Protein 8P2A (pdb70)

Sequence (89 aa):
MAQTVTGDVAQTQYGPVQVRITVAGGKITKAEAVQAPKGGRSDQITSASVPRLNQAAVAAGSAEIDAVSGATYTSAGYKKSLQSALDKA

Structure (mmCIF, N/CA/C/O backbone):
data_8P2A
#
_entry.id   8P2A
#
_cell.length_a   25.954
_cell.length_b   25.954
_cell.length_c   364.838
_cell.angle_alpha   90.00
_cell.angle_beta   90.00
_cell.angle_gamma   120.00
#
_symmetry.space_group_name_H-M   'P 65 2 2'
#
loop_
_entity.id
_entity.type
_entity.pdbx_description
1 polymer 'FMN-binding domain-containing protein'
2 non-polymer 'FLAVIN MONONUCLEOTIDE'
3 wat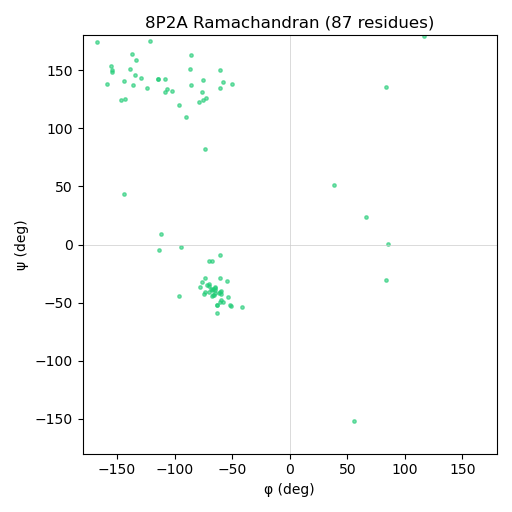er water
#
loop_
_atom_site.group_PDB
_atom_site.id
_atom_site.type_symbol
_atom_site.label_atom_id
_atom_site.label_alt_id
_atom_site.label_comp_id
_atom_site.label_asym_id
_atom_site.label_entity_id
_atom_site.label_seq_id
_atom_site.pdbx_PDB_ins_code
_atom_site.Cartn_x
_atom_site.Cartn_y
_atom_site.Cartn_z
_atom_site.occupancy
_atom_site.B_iso_or_equiv
_atom_site.auth_seq_id
_atom_site.auth_comp_id
_atom_site.auth_asym_id
_atom_site.auth_atom_id
_atom_site.pdbx_PDB_model_num
ATOM 1 N N . MET A 1 1 ? 15.253 -4.781 -6.989 1.00 52.17 1 MET A N 1
ATOM 2 C CA . MET A 1 1 ? 16.003 -5.538 -5.963 1.00 49.70 1 MET A CA 1
ATOM 3 C C . MET A 1 1 ? 14.979 -6.174 -5.029 1.00 45.84 1 MET A C 1
ATOM 4 O O . MET A 1 1 ? 14.060 -5.496 -4.569 1.00 45.50 1 MET A O 1
ATOM 9 N N . ALA A 1 2 ? 15.086 -7.497 -4.840 1.00 43.19 2 ALA A N 1
ATOM 10 C CA . ALA A 1 2 ? 14.302 -8.230 -3.860 1.00 41.01 2 ALA A CA 1
ATOM 11 C C . ALA A 1 2 ? 15.230 -8.781 -2.783 1.00 41.63 2 ALA A C 1
ATOM 12 O O . ALA A 1 2 ? 16.329 -9.239 -3.086 1.00 41.80 2 ALA A O 1
ATOM 14 N N . GLN A 1 3 ? 14.767 -8.773 -1.527 1.00 39.44 3 GLN A N 1
ATOM 15 C CA . GLN A 1 3 ? 15.607 -9.297 -0.464 1.00 40.76 3 GLN A CA 1
ATOM 16 C C . GLN A 1 3 ? 14.727 -9.787 0.690 1.00 39.42 3 GLN A C 1
ATOM 17 O O . GLN A 1 3 ? 13.660 -9.227 0.924 1.00 36.43 3 GLN A O 1
ATOM 23 N N . THR A 1 4 ? 15.201 -10.822 1.399 1.00 40.67 4 THR A N 1
ATOM 24 C CA . THR A 1 4 ? 14.558 -11.334 2.592 1.00 40.74 4 THR A CA 1
ATOM 25 C C . THR A 1 4 ? 15.410 -10.896 3.778 1.00 40.91 4 THR A C 1
ATOM 26 O O . THR A 1 4 ? 16.631 -11.013 3.716 1.00 40.42 4 THR A O 1
ATOM 30 N N . VAL A 1 5 ? 14.750 -10.377 4.835 1.00 41.18 5 VAL A N 1
ATOM 31 C CA . VAL A 1 5 ? 15.419 -9.862 6.020 1.00 42.09 5 VAL A CA 1
ATOM 32 C C . VAL A 1 5 ? 14.647 -10.374 7.233 1.00 39.51 5 VAL A C 1
ATOM 33 O O . VAL A 1 5 ? 13.421 -10.343 7.228 1.00 34.73 5 VAL A O 1
ATOM 37 N N . THR A 1 6 ? 15.401 -10.810 8.257 1.00 41.74 6 THR A N 1
ATOM 38 C CA . THR A 1 6 ? 14.851 -11.369 9.481 1.00 42.42 6 THR A CA 1
ATOM 39 C C . THR A 1 6 ? 15.084 -10.345 10.571 1.00 42.69 6 THR A C 1
ATOM 40 O O . THR A 1 6 ? 16.203 -9.864 10.691 1.00 44.83 6 THR A O 1
ATOM 44 N N . GLY A 1 7 ? 14.028 -10.044 11.343 1.00 40.03 7 GLY A N 1
ATOM 45 C CA . GLY A 1 7 ? 14.095 -9.014 12.355 1.00 41.65 7 GLY A CA 1
ATOM 46 C C . GLY A 1 7 ? 14.636 -9.598 13.651 1.00 41.00 7 GLY A C 1
ATOM 47 O O . GLY A 1 7 ? 14.696 -10.813 13.814 1.00 40.72 7 GLY A O 1
ATOM 48 N N . ASP A 1 8 ? 15.077 -8.726 14.540 1.00 44.41 8 ASP A N 1
ATOM 49 C CA . ASP A 1 8 ? 15.495 -9.161 15.870 1.00 47.88 8 ASP A CA 1
ATOM 50 C C . ASP A 1 8 ? 14.348 -9.834 16.619 1.00 45.38 8 ASP A C 1
ATOM 51 O O . ASP A 1 8 ? 13.190 -9.496 16.412 1.00 43.01 8 ASP A O 1
ATOM 56 N N . VAL A 1 9 ? 14.702 -10.781 17.498 1.00 48.02 9 VAL A N 1
ATOM 57 C CA . VAL A 1 9 ? 13.741 -11.487 18.335 1.00 47.33 9 VAL A CA 1
ATOM 58 C C . VAL A 1 9 ? 13.260 -10.526 19.417 1.00 46.50 9 VAL A C 1
ATOM 59 O O . VAL A 1 9 ? 14.087 -9.984 20.127 1.00 50.01 9 VAL A O 1
ATOM 63 N N . ALA A 1 10 ? 11.932 -10.341 19.540 1.00 44.38 10 ALA A N 1
ATOM 64 C CA . ALA A 1 10 ? 11.334 -9.530 20.587 1.00 43.54 10 ALA A CA 1
ATOM 65 C C . ALA A 1 10 ? 10.894 -10.423 21.749 1.00 42.42 10 ALA A C 1
ATOM 66 O O . ALA A 1 10 ? 10.067 -11.307 21.548 1.00 42.80 10 ALA A O 1
ATOM 68 N N . GLN A 1 11 ? 11.433 -10.210 22.964 1.00 46.10 11 GLN A N 1
ATOM 69 C CA . GLN A 1 11 ? 10.946 -10.957 24.123 1.00 48.15 11 GLN A CA 1
ATOM 70 C C . GLN A 1 11 ? 9.605 -10.360 24.544 1.00 46.14 11 GLN A C 1
ATOM 71 O O . GLN A 1 11 ? 9.467 -9.146 24.619 1.00 50.99 11 GLN A O 1
ATOM 77 N N . THR A 1 12 ? 8.604 -11.208 24.753 1.00 41.91 12 THR A N 1
ATOM 78 C CA . THR A 1 12 ? 7.338 -10.727 25.264 1.00 40.04 12 THR A CA 1
ATOM 79 C C . THR A 1 12 ? 7.088 -11.473 26.567 1.00 40.04 12 THR A C 1
ATOM 80 O O . THR A 1 12 ? 7.820 -12.383 26.869 1.00 40.28 12 THR A O 1
ATOM 84 N N . GLN A 1 13 ? 6.020 -11.127 27.284 1.00 39.94 13 GLN A N 1
ATOM 85 C CA . GLN A 1 13 ? 5.681 -11.836 28.510 1.00 41.98 13 GLN A CA 1
ATOM 86 C C . GLN A 1 13 ? 5.189 -13.251 28.215 1.00 41.10 13 GLN A C 1
ATOM 87 O O . GLN A 1 13 ? 5.055 -14.039 29.141 1.00 39.25 13 GLN A O 1
ATOM 93 N N . TYR A 1 14 ? 4.860 -13.553 26.940 1.00 37.79 14 TYR A N 1
ATOM 94 C CA . TYR A 1 14 ? 4.351 -14.866 26.570 1.00 38.30 14 TYR A CA 1
ATOM 95 C C . TYR A 1 14 ? 5.350 -15.618 25.709 1.00 38.90 14 TYR A C 1
ATOM 96 O O . TYR A 1 14 ? 5.036 -16.689 25.221 1.00 40.54 14 TYR A O 1
ATOM 105 N N . GLY A 1 15 ? 6.568 -15.085 25.578 1.00 40.48 15 GLY A N 1
ATOM 106 C CA . GLY A 1 15 ? 7.609 -15.754 24.826 1.00 41.30 15 GLY A CA 1
ATOM 107 C C . GLY A 1 15 ? 8.033 -14.945 23.613 1.00 40.66 15 GLY A C 1
ATOM 108 O O . GLY A 1 15 ? 7.497 -13.856 23.353 1.00 39.18 15 GLY A O 1
ATOM 109 N N . PRO A 1 16 ? 9.007 -15.484 22.854 1.00 41.57 16 PRO A N 1
ATOM 110 C CA . PRO A 1 16 ? 9.667 -14.755 21.774 1.00 42.13 16 PRO A CA 1
ATOM 111 C C . PRO A 1 16 ? 8.796 -14.634 20.543 1.00 40.57 16 PRO A C 1
ATOM 112 O O . PRO A 1 16 ? 8.089 -15.592 20.210 1.00 44.70 16 PRO A O 1
ATOM 116 N N . VAL A 1 17 ? 8.872 -13.459 19.895 1.00 40.42 17 VAL A N 1
ATOM 117 C CA . VAL A 1 17 ? 8.313 -13.238 18.564 1.00 36.29 17 VAL A CA 1
ATOM 118 C C . VAL A 1 17 ? 9.418 -12.739 17.625 1.00 36.40 17 VAL A C 1
ATOM 119 O O . VAL A 1 17 ? 10.149 -11.809 17.953 1.00 37.62 17 VAL A O 1
ATOM 123 N N . GLN A 1 18 ? 9.485 -13.312 16.411 1.00 34.00 18 GLN A N 1
ATOM 124 C CA . GLN A 1 18 ? 10.503 -12.939 15.458 1.00 34.67 18 GLN A CA 1
ATOM 125 C C . GLN A 1 18 ? 9.932 -13.027 14.040 1.00 34.42 18 GLN A C 1
ATOM 126 O O . GLN A 1 18 ? 9.444 -14.090 13.642 1.00 32.40 18 GLN A O 1
ATOM 132 N N . VAL A 1 19 ? 10.037 -11.899 13.330 1.00 33.00 19 VAL A N 1
ATOM 133 C CA . VAL A 1 19 ? 9.376 -11.711 12.048 1.00 33.08 19 VAL A CA 1
ATOM 134 C C . VAL A 1 19 ? 10.437 -11.731 10.941 1.00 33.89 19 VAL A C 1
ATOM 135 O O . VAL A 1 19 ? 11.540 -11.204 11.117 1.00 32.48 19 VAL A O 1
ATOM 139 N N . ARG A 1 20 ? 10.058 -12.337 9.810 1.00 34.76 20 ARG A N 1
ATOM 140 C CA . ARG A 1 20 ? 10.848 -12.297 8.595 1.00 36.43 20 ARG A CA 1
ATOM 141 C C . ARG A 1 20 ? 9.962 -11.873 7.425 1.00 35.10 20 ARG A C 1
ATOM 142 O O . ARG A 1 20 ? 8.791 -12.246 7.377 1.00 34.37 20 ARG A O 1
ATOM 150 N N . ILE A 1 21 ? 10.549 -11.082 6.521 1.00 35.92 21 ILE A N 1
ATOM 151 C CA . ILE A 1 21 ? 9.855 -10.470 5.406 1.00 35.68 21 ILE A CA 1
ATOM 152 C C . ILE A 1 21 ? 10.709 -10.535 4.153 1.00 35.09 21 ILE A C 1
ATOM 153 O O . ILE A 1 21 ? 11.937 -10.502 4.211 1.00 35.05 21 ILE A O 1
ATOM 158 N N . THR A 1 22 ? 10.023 -10.574 3.017 1.00 35.02 22 THR A N 1
ATOM 159 C CA . THR A 1 22 ? 10.643 -10.217 1.754 1.00 35.50 22 THR A CA 1
ATOM 160 C C . THR A 1 22 ? 10.179 -8.814 1.384 1.00 36.33 22 THR A C 1
ATOM 161 O O . THR A 1 22 ? 9.005 -8.475 1.514 1.00 36.21 22 THR A O 1
ATOM 165 N N . VAL A 1 23 ? 11.129 -7.960 1.008 1.00 38.62 23 VAL A N 1
ATOM 166 C CA . VAL A 1 23 ? 10.816 -6.671 0.421 1.00 41.61 23 VAL A CA 1
ATOM 167 C C . VAL A 1 23 ? 11.316 -6.703 -1.011 1.00 42.45 23 VAL A C 1
ATOM 168 O O . VAL A 1 23 ? 12.353 -7.269 -1.292 1.00 45.22 23 VAL A O 1
ATOM 172 N N . ALA A 1 24 ? 10.556 -6.096 -1.899 1.00 44.57 24 ALA A N 1
ATOM 173 C CA . ALA A 1 24 ? 10.863 -6.111 -3.316 1.00 48.51 24 ALA A CA 1
ATOM 174 C C . ALA A 1 24 ? 10.480 -4.738 -3.865 1.00 52.44 24 ALA A C 1
ATOM 175 O O . ALA A 1 24 ? 9.368 -4.270 -3.631 1.00 54.15 24 ALA A O 1
ATOM 177 N N . GLY A 1 25 ? 11.442 -4.070 -4.516 1.00 56.38 25 GLY A N 1
ATOM 178 C CA . GLY A 1 25 ? 11.357 -2.640 -4.742 1.00 60.28 25 GLY A CA 1
ATOM 179 C C . GLY A 1 25 ? 10.765 -1.962 -3.521 1.00 61.82 25 GLY A C 1
ATOM 180 O O . GLY A 1 25 ? 9.747 -1.297 -3.605 1.00 67.20 25 GLY A O 1
ATOM 181 N N . GLY A 1 26 ? 11.327 -2.263 -2.354 1.00 63.20 26 GLY A N 1
ATOM 182 C CA . GLY A 1 26 ? 10.949 -1.564 -1.149 1.00 62.83 26 GLY A CA 1
ATOM 183 C C . GLY A 1 26 ? 9.693 -2.093 -0.462 1.00 63.13 26 GLY A C 1
ATOM 184 O O . GLY A 1 26 ? 9.620 -1.939 0.754 1.00 65.78 26 GLY A O 1
ATOM 185 N N . LYS A 1 27 ? 8.696 -2.652 -1.183 1.00 60.37 27 LYS A N 1
ATOM 186 C CA . LYS A 1 27 ? 7.408 -2.991 -0.568 1.00 58.31 27 LYS A CA 1
ATOM 187 C C . LYS A 1 27 ? 7.430 -4.390 0.073 1.00 52.29 27 LYS A C 1
ATOM 188 O O . LYS A 1 27 ? 8.099 -5.297 -0.399 1.00 49.56 27 LYS A O 1
ATOM 194 N N . ILE A 1 28 ? 6.638 -4.632 1.118 1.00 48.91 28 ILE A N 1
ATOM 195 C CA . ILE A 1 28 ? 6.639 -5.970 1.701 1.00 46.52 28 ILE A CA 1
ATOM 196 C C . ILE A 1 28 ? 5.785 -6.910 0.848 1.00 45.99 28 ILE A C 1
ATOM 197 O O . ILE A 1 28 ? 4.609 -6.659 0.655 1.00 48.50 28 ILE A O 1
ATOM 202 N N . THR A 1 29 ? 6.397 -8.003 0.364 1.00 44.22 29 THR A N 1
ATOM 203 C CA . THR A 1 29 ? 5.744 -9.009 -0.467 1.00 43.08 29 THR A CA 1
ATOM 204 C C . THR A 1 29 ? 5.652 -10.350 0.261 1.00 41.31 29 THR A C 1
ATOM 205 O O . THR A 1 29 ? 5.091 -11.299 -0.267 1.00 41.76 29 THR A O 1
ATOM 209 N N . LYS A 1 30 ? 6.228 -10.482 1.468 1.00 38.23 30 LYS A N 1
ATOM 210 C CA . LYS A 1 30 ? 6.073 -11.722 2.212 1.00 37.14 30 LYS A CA 1
ATOM 211 C C . LYS A 1 30 ? 6.344 -11.464 3.700 1.00 35.74 30 LYS A C 1
ATOM 212 O O . LYS A 1 30 ? 7.235 -10.705 4.021 1.00 34.22 30 LYS A O 1
ATOM 218 N N . ALA A 1 31 ? 5.519 -12.049 4.567 1.00 35.36 31 ALA A N 1
ATOM 219 C CA . ALA A 1 31 ? 5.677 -11.869 6.002 1.00 35.31 31 ALA A CA 1
ATOM 220 C C . ALA A 1 31 ? 5.331 -13.159 6.725 1.00 35.95 31 ALA A C 1
ATOM 221 O O . ALA A 1 31 ? 4.394 -13.850 6.373 1.00 34.41 31 ALA A O 1
ATOM 223 N N . GLU A 1 32 ? 6.119 -13.464 7.758 1.00 36.18 32 GLU A N 1
ATOM 224 C CA . GLU A 1 32 ? 5.919 -14.657 8.549 1.00 37.42 32 GLU A CA 1
ATOM 225 C C . GLU A 1 32 ? 6.531 -14.373 9.909 1.00 36.33 32 GLU A C 1
ATOM 226 O O . GLU A 1 32 ? 7.397 -13.512 10.018 1.00 35.13 32 GLU A O 1
ATOM 232 N N . ALA A 1 33 ? 6.010 -15.063 10.919 1.00 38.67 33 ALA A N 1
ATOM 233 C CA . ALA A 1 33 ? 6.646 -15.162 12.221 1.00 40.07 33 ALA A CA 1
ATOM 234 C C . ALA A 1 33 ? 7.563 -16.384 12.197 1.00 43.77 33 ALA A C 1
ATOM 235 O O . ALA A 1 33 ? 7.116 -17.526 12.127 1.00 48.27 33 ALA A O 1
ATOM 237 N N . VAL A 1 34 ? 8.868 -16.123 12.208 1.00 45.16 34 VAL A N 1
ATOM 238 C CA . VAL A 1 34 ? 9.884 -17.138 12.439 1.00 49.04 34 VAL A CA 1
ATOM 239 C C . VAL A 1 34 ? 9.760 -17.701 13.872 1.00 50.20 34 VAL A C 1
ATOM 240 O O . VAL A 1 34 ? 10.001 -18.894 14.067 1.00 52.50 34 VAL A O 1
ATOM 244 N N . GLN A 1 35 ? 9.407 -16.853 14.864 1.00 45.00 35 GLN A N 1
ATOM 245 C CA . GLN A 1 35 ? 9.127 -17.293 16.236 1.00 46.33 35 GLN A CA 1
ATOM 246 C C . GLN A 1 35 ? 7.847 -16.634 16.751 1.00 43.98 35 GLN A C 1
ATOM 247 O O . GLN A 1 35 ? 7.590 -15.472 16.409 1.00 38.10 35 GLN A O 1
ATOM 253 N N . ALA A 1 36 ? 7.078 -17.382 17.584 1.00 45.46 36 ALA A N 1
ATOM 254 C CA . ALA A 1 36 ? 5.830 -16.906 18.182 1.00 43.73 36 ALA A CA 1
ATOM 255 C C . ALA A 1 36 ? 5.526 -17.648 19.487 1.00 47.01 36 ALA A C 1
ATOM 256 O O . ALA A 1 36 ? 5.888 -18.810 19.636 1.00 49.07 36 ALA A O 1
ATOM 258 N N . PRO A 1 37 ? 4.839 -17.039 20.486 1.00 46.91 37 PRO A N 1
ATOM 259 C CA . PRO A 1 37 ? 4.394 -17.809 21.660 1.00 50.91 37 PRO A CA 1
ATOM 260 C C . PRO A 1 37 ? 3.638 -19.120 21.348 1.00 53.08 37 PRO A C 1
ATOM 261 O O . PRO A 1 37 ? 2.816 -19.212 20.423 1.00 49.19 37 PRO A O 1
ATOM 265 N N . LYS A 1 38 ? 3.986 -20.152 22.137 1.00 56.14 38 LYS A N 1
ATOM 266 C CA . LYS A 1 38 ? 3.490 -21.513 22.029 1.00 59.04 38 LYS A CA 1
ATOM 267 C C . LYS A 1 38 ? 3.186 -22.050 23.432 1.00 61.42 38 LYS A C 1
ATOM 268 O O . LYS A 1 38 ? 3.637 -21.503 24.440 1.00 58.56 38 LYS A O 1
ATOM 274 N N . GLY A 1 39 ? 2.425 -23.149 23.484 1.00 63.71 39 GLY A N 1
ATOM 275 C CA . GLY A 1 39 ? 2.087 -23.818 24.731 1.00 65.99 39 GLY A CA 1
ATOM 276 C C . GLY A 1 39 ? 0.892 -23.146 25.398 1.00 64.69 39 GLY A C 1
ATOM 277 O O . GLY A 1 39 ? 0.822 -21.910 25.441 1.00 63.55 39 GLY A O 1
ATOM 278 N N . GLY A 1 40 ? -0.056 -23.960 25.879 1.00 63.76 40 GLY A N 1
ATOM 279 C CA . GLY A 1 40 ? -1.258 -23.432 26.506 1.00 62.07 40 GLY A CA 1
ATOM 280 C C . GLY A 1 40 ? -1.995 -22.479 25.569 1.00 58.35 40 GLY A C 1
ATOM 281 O O . GLY A 1 40 ? -1.840 -22.587 24.346 1.00 54.80 40 GLY A O 1
ATOM 282 N N . ARG A 1 41 ? -2.732 -21.510 26.146 1.00 56.55 41 ARG A N 1
ATOM 283 C CA . ARG A 1 41 ? -3.632 -20.689 25.351 1.00 56.74 41 ARG A CA 1
ATOM 284 C C . ARG A 1 41 ? -2.860 -19.795 24.387 1.00 51.13 41 ARG A C 1
ATOM 285 O O . ARG A 1 41 ? -3.477 -19.248 23.481 1.00 51.46 41 ARG A O 1
ATOM 293 N N . SER A 1 42 ? -1.541 -19.653 24.590 1.00 48.18 42 SER A N 1
ATOM 294 C CA . SER A 1 42 ? -0.685 -18.886 23.708 1.00 45.70 42 SER A CA 1
ATOM 295 C C . SER A 1 42 ? -0.694 -19.468 22.297 1.00 47.07 42 SER A C 1
ATOM 296 O O . SER A 1 42 ? -0.495 -18.732 21.338 1.00 43.00 42 SER A O 1
ATOM 299 N N . ASP A 1 43 ? -0.911 -20.782 22.156 1.00 52.60 43 ASP A N 1
ATOM 300 C CA . ASP A 1 43 ? -1.046 -21.359 20.821 1.00 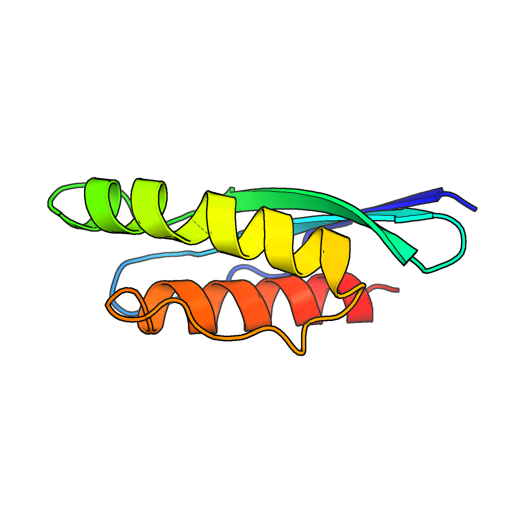56.59 43 ASP A CA 1
ATOM 301 C C . ASP A 1 43 ? -2.266 -20.776 20.108 1.00 57.76 43 ASP A C 1
ATOM 302 O O . ASP A 1 43 ? -2.155 -20.290 18.970 1.00 53.71 43 ASP A O 1
ATOM 307 N N . GLN A 1 44 ? -3.411 -20.845 20.806 1.00 58.66 44 GLN A N 1
ATOM 308 C CA . GLN A 1 44 ? -4.672 -20.291 20.343 1.00 60.17 44 GLN A CA 1
ATOM 309 C C . GLN A 1 44 ? -4.466 -18.841 19.912 1.00 55.58 44 GLN A C 1
ATOM 310 O O . GLN A 1 44 ? -4.777 -18.475 18.782 1.00 53.70 44 GLN A O 1
ATOM 316 N N . ILE A 1 45 ? -3.878 -18.039 20.809 1.00 52.91 45 ILE A N 1
ATOM 317 C CA . ILE A 1 45 ? -3.622 -16.625 20.544 1.00 49.39 45 ILE A CA 1
ATOM 318 C C . ILE A 1 45 ? -2.677 -16.433 19.341 1.00 46.69 45 ILE A C 1
ATOM 319 O O . ILE A 1 45 ? -2.879 -15.533 18.524 1.00 43.83 45 ILE A O 1
ATOM 324 N N . THR A 1 46 ? -1.622 -17.256 19.231 1.00 46.94 46 THR A N 1
ATOM 325 C CA . THR A 1 46 ? -0.668 -17.159 18.134 1.00 47.87 46 THR A CA 1
ATOM 326 C C . THR A 1 46 ? -1.387 -17.438 16.812 1.00 48.98 46 THR A C 1
ATOM 327 O O . THR A 1 46 ? -1.385 -16.612 15.909 1.00 45.83 46 THR A O 1
ATOM 331 N N . SER A 1 47 ? -1.975 -18.633 16.733 1.00 55.55 47 SER A N 1
ATOM 332 C CA . SER A 1 47 ? -2.876 -19.057 15.675 1.00 59.69 47 SER A CA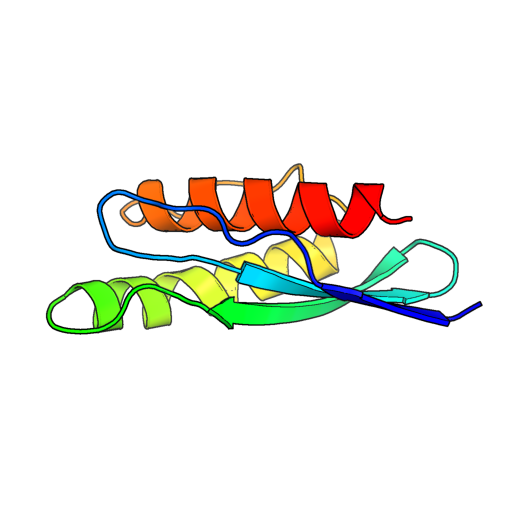 1
ATOM 333 C C . SER A 1 47 ? -3.839 -17.926 15.294 1.00 59.47 47 SER A C 1
ATOM 334 O O . SER A 1 47 ? -3.918 -17.535 14.125 1.00 59.99 47 SER A O 1
ATOM 337 N N . ALA A 1 48 ? -4.548 -17.372 16.283 1.00 55.83 48 ALA A N 1
ATOM 338 C CA . ALA A 1 48 ? -5.492 -16.292 16.027 1.00 56.91 48 ALA A CA 1
ATOM 339 C C . ALA A 1 48 ? -4.775 -15.117 15.363 1.00 51.96 48 ALA A C 1
ATOM 340 O O . ALA A 1 48 ? -5.186 -14.663 14.295 1.00 60.09 48 ALA A O 1
ATOM 342 N N . SER A 1 49 ? -3.650 -14.689 15.934 1.00 43.97 49 SER A N 1
ATOM 343 C CA . SER A 1 49 ? -3.160 -13.329 15.761 1.00 41.53 49 SER A CA 1
ATOM 344 C C . SER A 1 49 ? -2.115 -13.214 14.648 1.00 41.36 49 SER A C 1
ATOM 345 O O . SER A 1 49 ? -2.204 -12.290 13.844 1.00 38.18 49 SER A O 1
ATOM 348 N N . VAL A 1 50 ? -1.145 -14.133 14.571 1.00 41.81 50 VAL A N 1
ATOM 349 C CA . VAL A 1 50 ? 0.005 -13.850 13.729 1.00 42.51 50 VAL A CA 1
ATOM 350 C C . VAL A 1 50 ? -0.416 -13.900 12.259 1.00 41.76 50 VAL A C 1
ATOM 351 O O . VAL A 1 50 ? -0.022 -13.004 11.536 1.00 37.96 50 VAL A O 1
ATOM 355 N N . PRO A 1 51 ? -1.258 -14.848 11.787 1.00 42.79 51 PRO A N 1
ATOM 356 C CA . PRO A 1 51 ? -1.709 -14.821 10.387 1.00 46.25 51 PRO A CA 1
ATOM 357 C C . PRO A 1 51 ? -2.344 -13.476 10.017 1.00 45.83 51 PRO A C 1
ATOM 358 O O . PRO A 1 51 ? -2.178 -12.978 8.906 1.00 42.55 51 PRO A O 1
ATOM 362 N N . ARG A 1 52 ? -2.988 -12.834 10.997 1.00 45.29 52 ARG A N 1
ATOM 363 C CA . ARG A 1 52 ? -3.653 -11.558 10.784 1.00 45.62 52 ARG A CA 1
ATOM 364 C C . ARG A 1 52 ? -2.622 -10.442 10.682 1.00 40.15 52 ARG A C 1
ATOM 365 O O . ARG A 1 52 ? -2.713 -9.604 9.782 1.00 39.91 52 ARG A O 1
ATOM 373 N N . LEU A 1 53 ? -1.617 -10.487 11.568 1.00 35.25 53 LEU A N 1
ATOM 374 C CA . LEU A 1 53 ? -0.473 -9.588 11.537 1.00 32.32 53 LEU A CA 1
ATOM 375 C C . LEU A 1 53 ? 0.324 -9.694 10.224 1.00 31.91 53 LEU A C 1
ATOM 376 O O . LEU A 1 53 ? 0.742 -8.660 9.703 1.00 34.90 53 LEU A O 1
ATOM 381 N N . ASN A 1 54 ? 0.623 -10.922 9.797 1.00 31.06 54 ASN A N 1
ATOM 382 C CA . ASN A 1 54 ? 1.269 -11.241 8.520 1.00 34.68 54 ASN A CA 1
ATOM 383 C C . ASN A 1 54 ? 0.528 -10.581 7.363 1.00 36.83 54 ASN A C 1
ATOM 384 O O . ASN A 1 54 ? 1.145 -9.919 6.536 1.00 39.61 54 ASN A O 1
ATOM 389 N N . GLN A 1 55 ? -0.790 -10.801 7.310 1.00 40.95 55 GLN A N 1
ATOM 390 C CA . GLN A 1 55 ? -1.634 -10.240 6.273 1.00 44.27 55 GLN A CA 1
ATOM 391 C C . GLN A 1 55 ? -1.541 -8.719 6.337 1.00 45.47 55 GLN A C 1
ATOM 392 O O . GLN A 1 55 ? -1.425 -8.081 5.295 1.00 40.39 55 GLN A O 1
ATOM 398 N N . ALA A 1 56 ? -1.572 -8.150 7.558 1.00 42.07 56 ALA A N 1
ATOM 399 C CA . ALA A 1 56 ? -1.586 -6.700 7.716 1.00 42.60 56 ALA A CA 1
ATOM 400 C C . ALA A 1 56 ? -0.208 -6.080 7.409 1.00 41.45 56 ALA A C 1
ATOM 401 O O . ALA A 1 56 ? -0.128 -4.930 6.960 1.00 45.66 56 ALA A O 1
ATOM 403 N N . ALA A 1 57 ? 0.875 -6.832 7.639 1.00 36.84 57 ALA A N 1
ATOM 404 C CA . ALA A 1 57 ? 2.215 -6.413 7.250 1.00 36.74 57 ALA A CA 1
ATOM 405 C C . ALA A 1 57 ? 2.346 -6.363 5.713 1.00 37.15 57 ALA A C 1
ATOM 406 O O . ALA A 1 57 ? 3.031 -5.500 5.191 1.00 37.37 57 ALA A O 1
ATOM 408 N N . VAL A 1 58 ? 1.735 -7.322 5.008 1.00 39.24 58 VAL A N 1
ATOM 409 C CA . VAL A 1 58 ? 1.862 -7.411 3.559 1.00 40.25 58 VAL A CA 1
ATOM 410 C C . VAL A 1 58 ? 0.977 -6.326 2.947 1.00 42.97 58 VAL A C 1
ATOM 411 O O . VAL A 1 58 ? 1.327 -5.749 1.929 1.00 40.63 58 VAL A O 1
ATOM 415 N N . ALA A 1 59 ? -0.151 -6.000 3.596 1.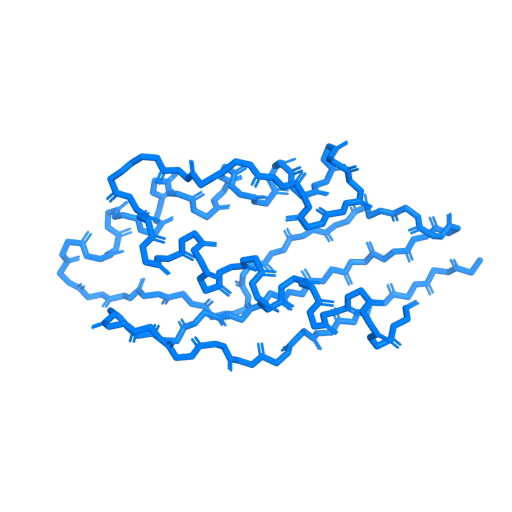00 44.60 59 ALA A N 1
ATOM 416 C CA . ALA A 1 59 ? -1.030 -4.955 3.082 1.00 48.56 59 ALA A CA 1
ATOM 417 C C . ALA A 1 59 ? -0.466 -3.564 3.401 1.00 49.88 59 ALA A C 1
ATOM 418 O O . ALA A 1 59 ? -0.562 -2.674 2.545 1.00 49.58 59 ALA A O 1
ATOM 420 N N . ALA A 1 60 ? 0.156 -3.396 4.590 1.00 45.66 60 ALA A N 1
ATOM 421 C CA . ALA A 1 60 ? 0.651 -2.108 5.073 1.00 47.34 60 ALA A CA 1
ATOM 422 C C . ALA A 1 60 ? 1.914 -1.650 4.350 1.00 48.25 60 ALA A C 1
ATOM 423 O O . ALA A 1 60 ? 2.080 -0.461 4.083 1.00 52.81 60 ALA A O 1
ATOM 425 N N . GLY A 1 61 ? 2.826 -2.585 4.088 1.00 45.38 61 GLY A N 1
ATOM 426 C CA . GLY A 1 61 ? 4.170 -2.252 3.639 1.00 47.13 61 GLY A CA 1
ATOM 427 C C . GLY A 1 61 ? 4.995 -1.523 4.703 1.00 49.05 61 GLY A C 1
ATOM 428 O O . GLY A 1 61 ? 5.925 -0.805 4.357 1.00 53.34 61 GLY A O 1
ATOM 429 N N . SER A 1 62 ? 4.641 -1.705 5.984 1.00 47.25 62 SER A N 1
ATOM 430 C CA . SER A 1 62 ? 5.247 -0.986 7.091 1.00 50.27 62 SER A CA 1
ATOM 431 C C . SER A 1 62 ? 4.841 -1.658 8.403 1.00 49.84 62 SER A C 1
ATOM 432 O O . SER A 1 62 ? 4.042 -2.593 8.408 1.00 49.10 62 SER A O 1
ATOM 435 N N . ALA A 1 63 ? 5.423 -1.174 9.506 1.00 50.42 63 ALA A N 1
ATOM 436 C CA . ALA A 1 63 ? 5.136 -1.675 10.840 1.00 51.07 63 ALA A CA 1
ATOM 437 C C . ALA A 1 63 ? 4.044 -0.841 11.524 1.00 53.86 63 ALA A C 1
ATOM 438 O O . ALA A 1 63 ? 3.665 -1.133 12.659 1.00 53.07 63 ALA A O 1
ATOM 440 N N . GLU A 1 64 ? 3.559 0.208 10.840 1.00 60.82 64 GLU A N 1
ATOM 441 C CA . GLU A 1 64 ? 2.332 0.878 11.231 1.00 65.34 64 GLU A CA 1
ATOM 442 C C . GLU A 1 64 ? 1.149 -0.024 10.869 1.00 63.32 64 GLU A C 1
ATOM 443 O O . GLU A 1 64 ? 0.567 0.116 9.790 1.00 68.84 64 GLU A O 1
ATOM 449 N N . ILE A 1 65 ? 0.860 -0.989 11.749 1.00 55.46 65 ILE A N 1
ATOM 450 C CA . ILE A 1 65 ? -0.240 -1.938 11.629 1.00 54.06 65 ILE A CA 1
ATOM 451 C C . ILE A 1 65 ? -0.955 -1.991 12.982 1.00 52.69 65 ILE A C 1
ATOM 452 O O . ILE A 1 65 ? -0.323 -1.683 13.989 1.00 48.38 65 ILE A O 1
ATOM 457 N N . ASP A 1 66 ? -2.220 -2.435 13.025 1.00 52.75 66 ASP A N 1
ATOM 458 C CA . ASP A 1 66 ? -3.000 -2.400 14.260 1.00 57.93 66 ASP A CA 1
ATOM 459 C C . ASP A 1 66 ? -2.726 -3.661 15.096 1.00 51.29 66 ASP A C 1
ATOM 460 O O . ASP A 1 66 ? -2.604 -4.753 14.568 1.00 51.14 66 ASP A O 1
ATOM 465 N N . ALA A 1 67 ? -2.568 -3.516 16.421 1.00 52.85 67 ALA A N 1
ATOM 466 C CA . ALA A 1 67 ? -2.475 -4.655 17.334 1.00 45.60 67 ALA A CA 1
ATOM 467 C C . ALA A 1 67 ? -3.734 -5.512 17.192 1.00 44.56 67 ALA A C 1
ATOM 468 O O . ALA A 1 67 ? -4.812 -4.970 17.041 1.00 47.57 67 ALA A O 1
ATOM 470 N N . VAL A 1 68 ? -3.607 -6.840 17.211 1.00 40.84 68 VAL A N 1
ATOM 471 C CA . VAL A 1 68 ? -4.767 -7.719 17.294 1.00 39.63 68 VAL A CA 1
ATOM 472 C C . VAL A 1 68 ? -5.264 -7.672 18.734 1.00 39.48 68 VAL A C 1
ATOM 473 O O . VAL A 1 68 ? -4.459 -7.932 19.618 1.00 34.91 68 VAL A O 1
ATOM 477 N N . SER A 1 69 ? -6.554 -7.329 18.942 1.00 41.76 69 SER A N 1
ATOM 478 C CA . SER A 1 69 ? -7.175 -7.314 20.258 1.00 42.44 69 SER A CA 1
ATOM 479 C C . SER A 1 69 ? -7.145 -8.703 20.874 1.00 39.81 69 SER A C 1
ATOM 480 O O . SER A 1 69 ? -7.488 -9.680 20.205 1.00 38.40 69 SER A O 1
ATOM 483 N N . GLY A 1 70 ? -6.771 -8.763 22.164 1.00 38.31 70 GLY A N 1
ATOM 484 C CA . GLY A 1 70 ? -6.665 -10.012 22.896 1.00 37.83 70 GLY A CA 1
ATOM 485 C C . GLY A 1 70 ? -5.319 -10.693 22.699 1.00 36.22 70 GLY A C 1
ATOM 486 O O . GLY A 1 70 ? -5.082 -11.785 23.220 1.00 39.25 70 GLY A O 1
ATOM 487 N N . ALA A 1 71 ? -4.445 -10.055 21.912 1.00 36.51 71 ALA A N 1
ATOM 488 C CA . ALA A 1 71 ? -3.143 -10.596 21.572 1.00 32.37 71 ALA A CA 1
ATOM 489 C C . ALA A 1 71 ? -2.164 -9.432 21.510 1.00 33.31 71 ALA A C 1
ATOM 490 O O . AL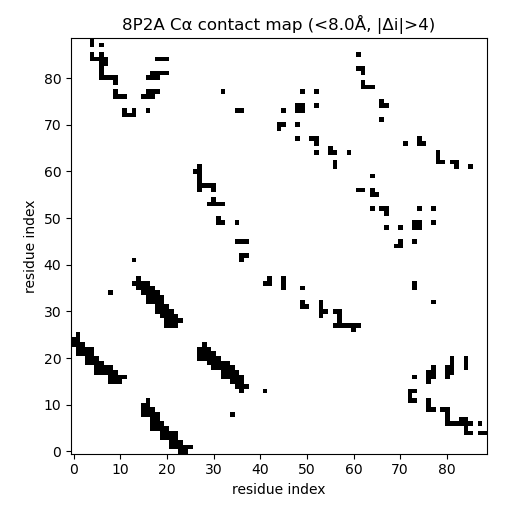A A 1 71 ? -1.342 -9.339 20.592 1.00 31.47 71 ALA A O 1
ATOM 492 N N . THR A 1 72 ? -2.260 -8.536 22.499 1.00 33.53 72 THR A N 1
ATOM 493 C CA . THR A 1 72 ? -1.545 -7.266 22.459 1.00 36.15 72 THR A CA 1
ATOM 494 C C . THR A 1 72 ? -0.050 -7.443 22.679 1.00 33.50 72 THR A C 1
ATOM 495 O O . THR A 1 72 ? 0.718 -6.692 22.090 1.00 34.90 72 THR A O 1
ATOM 499 N N . TYR A 1 73 ? 0.346 -8.406 23.534 1.00 32.42 73 TYR A N 1
ATOM 500 C CA . TYR A 1 73 ? 1.749 -8.738 23.777 1.00 32.39 73 TYR A CA 1
ATOM 501 C C . TYR A 1 73 ? 2.444 -9.276 22.507 1.00 30.57 73 TYR A C 1
ATOM 502 O O . TYR A 1 73 ? 3.563 -8.864 22.163 1.00 28.95 73 TYR A O 1
ATOM 511 N N . THR A 1 74 ? 1.815 -10.285 21.906 1.00 30.88 74 THR A N 1
ATOM 512 C CA . THR A 1 74 ? 2.266 -10.881 20.666 1.00 32.33 74 THR A CA 1
ATOM 513 C C . THR A 1 74 ? 2.307 -9.848 19.542 1.00 32.71 74 THR A C 1
ATOM 514 O O . THR A 1 74 ? 3.241 -9.875 18.739 1.00 36.38 74 THR A O 1
ATOM 518 N N . SER A 1 75 ? 1.300 -8.952 19.492 1.00 33.51 75 SER A N 1
ATOM 519 C CA . SER A 1 75 ? 1.226 -7.924 18.458 1.00 32.31 75 SER A CA 1
ATOM 520 C C . SER A 1 75 ? 2.372 -6.931 18.627 1.00 31.83 75 SER A C 1
ATOM 521 O O . SER A 1 75 ? 2.976 -6.559 17.633 1.00 29.90 75 SER A O 1
ATOM 524 N N . ALA A 1 76 ? 2.658 -6.512 19.879 1.00 29.65 76 ALA A N 1
ATOM 525 C CA . ALA A 1 76 ? 3.707 -5.557 20.180 1.00 31.36 76 ALA A CA 1
ATOM 526 C C . ALA A 1 76 ? 5.064 -6.176 19.825 1.00 32.06 76 ALA A C 1
ATOM 527 O O . ALA A 1 76 ? 5.927 -5.505 19.232 1.00 34.17 76 ALA A O 1
ATOM 529 N N . GLY A 1 77 ? 5.232 -7.479 20.096 1.00 31.17 77 GLY A N 1
ATOM 530 C CA . GLY A 1 77 ? 6.461 -8.191 19.768 1.00 31.89 77 GLY A CA 1
ATOM 531 C C . GLY A 1 77 ? 6.600 -8.362 18.250 1.00 31.95 77 GLY A C 1
ATOM 532 O O . GLY A 1 77 ? 7.691 -8.240 17.705 1.00 33.47 77 GLY A O 1
ATOM 533 N N . TYR A 1 78 ? 5.476 -8.527 17.566 1.00 33.19 78 TYR A N 1
ATOM 534 C CA . TYR A 1 78 ? 5.474 -8.693 16.112 1.00 32.04 78 TYR A CA 1
ATOM 535 C C . TYR A 1 78 ? 5.910 -7.396 15.439 1.00 33.66 78 TYR A C 1
ATOM 536 O O . TYR A 1 78 ? 6.711 -7.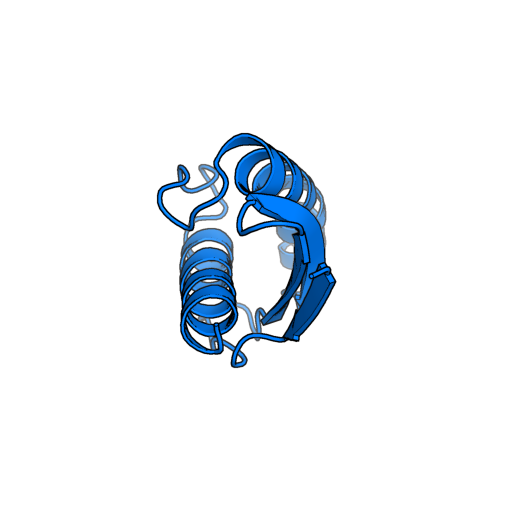401 14.519 1.00 36.66 78 TYR A O 1
ATOM 545 N N . LYS A 1 79 ? 5.383 -6.267 15.897 1.00 36.26 79 LYS A N 1
ATOM 546 C CA . LYS A 1 79 ? 5.709 -5.000 15.278 1.00 39.35 79 LYS A CA 1
ATOM 547 C C . LYS A 1 79 ? 7.144 -4.574 15.548 1.00 40.35 79 LYS A C 1
ATOM 548 O O . LYS A 1 79 ? 7.730 -3.864 14.722 1.00 40.47 79 LYS A O 1
ATOM 554 N N . LYS A 1 80 ? 7.656 -4.883 16.751 1.00 38.82 80 LYS A N 1
ATOM 555 C CA . LYS A 1 80 ? 9.031 -4.526 17.041 1.00 40.80 80 LYS A CA 1
ATOM 556 C C . LYS A 1 80 ? 9.973 -5.325 16.137 1.00 38.84 80 LYS A C 1
ATOM 557 O O . LYS A 1 80 ? 10.944 -4.798 15.607 1.00 41.67 80 LYS A O 1
ATOM 563 N N . SER A 1 81 ? 9.690 -6.618 15.982 1.00 35.96 81 SER A N 1
ATOM 564 C CA . SER A 1 81 ? 10.508 -7.478 15.158 1.00 36.53 81 SER A CA 1
ATOM 565 C C . SER A 1 81 ? 10.380 -7.071 13.687 1.00 36.25 81 SER A C 1
ATOM 566 O O . SER A 1 81 ? 11.351 -7.081 12.968 1.00 37.71 81 SER A O 1
ATOM 569 N N . LEU A 1 82 ? 9.174 -6.702 13.253 1.00 35.35 82 LEU A N 1
ATOM 570 C CA . LEU A 1 82 ? 8.944 -6.327 11.860 1.00 35.50 82 LEU A CA 1
ATOM 571 C C . LEU A 1 82 ? 9.664 -4.997 11.574 1.00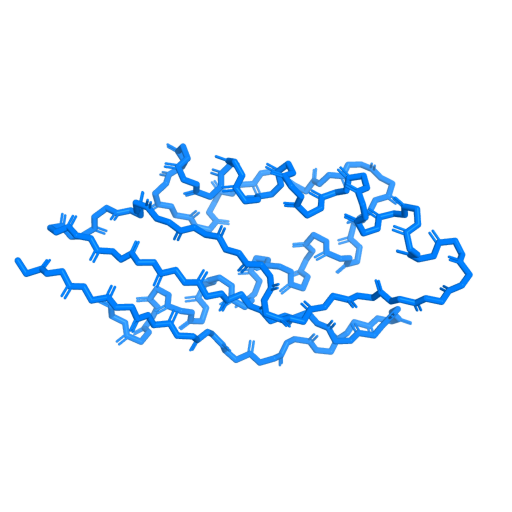 39.02 82 LEU A C 1
ATOM 572 O O . LEU A 1 82 ? 10.264 -4.826 10.512 1.00 35.93 82 LEU A O 1
ATOM 577 N N . GLN A 1 83 ? 9.650 -4.067 12.567 1.00 38.08 83 GLN A N 1
ATOM 578 C CA . GLN A 1 83 ? 10.292 -2.763 12.424 1.00 42.63 83 GLN A CA 1
ATOM 579 C C . GLN A 1 83 ? 11.807 -2.942 12.296 1.00 42.70 83 GLN A C 1
ATOM 580 O O . GLN A 1 83 ? 12.465 -2.293 11.451 1.00 45.85 83 GLN A O 1
ATOM 586 N N . SER A 1 84 ? 12.318 -3.861 13.140 1.00 60.68 84 SER A N 1
ATOM 587 C CA . SER A 1 84 ? 13.692 -4.327 13.099 1.00 59.16 84 SER A CA 1
ATOM 588 C C . SER A 1 84 ? 14.070 -4.840 11.694 1.00 57.89 84 SER A C 1
ATOM 589 O O . SER A 1 84 ? 15.152 -4.520 11.212 1.00 59.38 84 SER A O 1
ATOM 592 N N . ALA A 1 85 ? 13.195 -5.642 11.054 1.00 55.73 85 ALA A N 1
ATOM 593 C CA . ALA A 1 85 ? 13.445 -6.159 9.698 1.00 56.99 85 ALA A CA 1
ATOM 594 C C . ALA A 1 85 ? 13.590 -5.015 8.687 1.00 58.17 85 ALA A C 1
ATOM 595 O O . ALA A 1 85 ? 14.552 -4.970 7.918 1.00 61.54 85 ALA A O 1
ATOM 597 N N . LEU A 1 86 ? 12.632 -4.082 8.718 1.00 56.67 86 LEU A N 1
ATOM 598 C CA . LEU A 1 86 ? 12.579 -2.961 7.791 1.00 58.85 86 LEU A CA 1
ATOM 599 C C . LEU A 1 86 ? 13.845 -2.114 7.926 1.00 61.63 86 LEU A C 1
ATOM 600 O O . LEU A 1 86 ? 14.434 -1.721 6.919 1.00 65.25 86 LEU A O 1
ATOM 605 N N . ASP A 1 87 ? 14.296 -1.917 9.170 1.00 61.56 87 ASP A N 1
ATOM 606 C CA . ASP A 1 87 ? 15.472 -1.118 9.489 1.00 65.63 87 ASP A CA 1
ATOM 607 C C . ASP A 1 87 ? 16.753 -1.735 8.921 1.00 70.12 87 ASP A C 1
ATOM 608 O O . ASP A 1 87 ? 17.660 -1.009 8.510 1.00 74.70 87 ASP A O 1
ATOM 613 N N . LYS A 1 88 ? 16.843 -3.075 8.945 1.00 70.33 88 LYS A N 1
ATOM 614 C CA . LYS A 1 88 ? 17.947 -3.767 8.299 1.00 76.50 88 LYS A CA 1
ATOM 615 C C . LYS A 1 88 ? 17.952 -3.448 6.808 1.00 80.52 88 LYS A C 1
ATOM 616 O O . LYS A 1 88 ? 18.893 -3.803 6.117 1.00 87.47 88 LYS A O 1
ATOM 622 N N . ALA A 1 89 ? 16.899 -2.781 6.324 1.00 77.87 89 ALA A N 1
ATOM 623 C CA . ALA A 1 89 ? 16.862 -2.219 4.982 1.00 82.76 89 ALA A CA 1
ATOM 624 C C . ALA A 1 89 ? 15.945 -3.089 4.116 1.00 82.62 89 ALA A C 1
ATOM 625 O O . ALA A 1 89 ? 15.900 -2.798 2.916 1.00 88.57 89 ALA A O 1
#

B-factor: mean 46.79, std 12.19, range [28.45, 91.28]

InterPro domains:
  IPR006311 Twin-arginine translocation pathway, signal sequence [PS51318] (1-38)
  IPR007329 FMN-binding [PF04205] (70-142)
  IPR007329 FMN-binding [PF04205] (170-242)
  IPR007329 FMN-binding [PF04205] (276-348)
  IPR007329 FMN-binding [SM00900] (68-144)
  IPR007329 FMN-binding [SM00900] (168-244)
  IPR007329 FMN-binding [SM00900] (274-350)

Secondary structure (DSSP, 8-state):
-EEEEEPPPBP-TT--BEEEEEEETTEEEEEEEEE---STHHHHHHHHHHHHHHHHHHHHSSS--PPPTT-HHHHHHHHHHHHHHHHT-

Solvent-accessible surface area: 4884 Å² total; per-residue (Å²): 174,74,50,92,18,49,1,84,57,2,138,27,154,130,22,47,0,24,0,86,0,30,7,31,72,63,131,2,71,113,14,51,29,61,70,13,2,142,45,68,166,17,62,116,50,8,76,48,0,16,63,125,1,26,135,36,0,65,92,48,32,34,16,161,18,125,37,18,109,68,6,77,115,4,0,59,4,0,53,134,0,0,77,16,0,42,105,101,77

Nearest PDB structures (foldseek):
  8p2a-assembly1_A  TM=1.011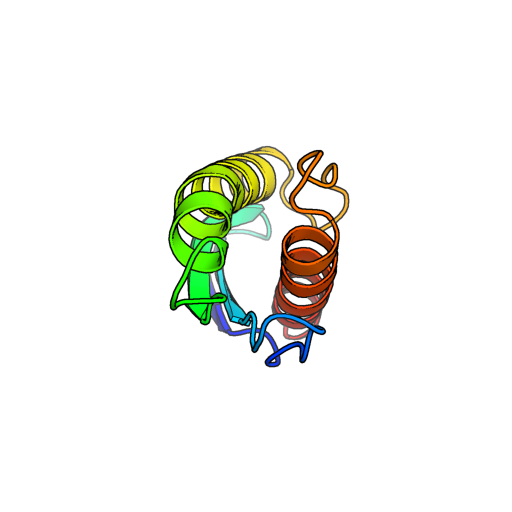E+00  e=9.980E-18  Streptomyces azureus
  8p2b-assembly2_B  TM=8.070E-01  e=5.318E-05  Clostridiaceae bacterium
  2o56-assembly1_H  TM=3.551E-01  e=1.594E+00  Salmonella enterica subsp. enterica serovar Typhimurium str. LT2
  8esh-assembly1_A  TM=3.890E-01  e=4.499E+00  Homo sapiens
  5cr4-assembly1_A  TM=3.963E-01  e=9.180E+00  synthetic construct

Foldseek 3Di:
DKDKFKFDWFQFPQGTWIKIFIADPQFTQWIDTPDAGDDPCSPVLCVVFGVVVRVQCNVVSALPGDHDPPNNRRNVRHSNNVNRRSVVD

Organism: Streptomyces azureus (NCBI:txid146537)

CATH classification: 3.90.1010.20

Radius of gyration: 11.99 Å; Cα contacts (8 Å, |Δi|>4): 186; chains: 1; bounding box: 25×25×34 Å